Protein AF-A0A742YCJ8-F1 (afdb_monomer_lite)

Foldseek 3Di:
DDCVLVLVLCCVQPCQQVSQEEEPVVVVCCVPPPDDPPFHKYKYWDDKDWADQPDPPDGDTDIRTDIDIDTDHDPVPPPPCDPPVVVVVVVVVVSSCVSPPVDDRDPPPD

Secondary structure (DSSP, 8-state):
--SHHHHHHHHHH-GGGTT-EEEHHHHHTHHHH-PPSSSEEEEEE-PPEEEEE--SSS--EEEE--EEEEEE---TT-TT-SSHHHHHHHHHHHHHHHHHTT----TT--

Structure (mmCIF, N/CA/C/O backbone):
data_AF-A0A742YCJ8-F1
#
_entry.id   AF-A0A742YCJ8-F1
#
loop_
_atom_site.group_PDB
_atom_site.id
_atom_site.type_symbol
_atom_site.label_atom_id
_atom_site.label_alt_id
_atom_site.label_comp_id
_atom_site.label_asym_id
_atom_site.label_entity_id
_atom_site.label_seq_id
_atom_site.pdbx_PDB_ins_code
_atom_site.Cartn_x
_atom_site.Cartn_y
_atom_site.Cartn_z
_atom_site.occupancy
_atom_site.B_iso_or_equiv
_atom_site.auth_seq_id
_atom_site.auth_comp_id
_atom_site.auth_asym_id
_atom_site.auth_atom_id
_atom_site.pdbx_PDB_model_num
ATOM 1 N N . MET A 1 1 ? -2.298 -1.381 13.267 1.00 72.94 1 MET A N 1
ATOM 2 C CA . MET A 1 1 ? -2.696 -1.841 11.925 1.00 72.94 1 MET A CA 1
ATOM 3 C C . MET A 1 1 ? -1.602 -2.706 11.312 1.00 72.94 1 MET A C 1
ATOM 5 O O . MET A 1 1 ? -0.427 -2.352 11.360 1.00 72.94 1 MET A O 1
ATOM 9 N N . LYS A 1 2 ? -1.965 -3.848 10.712 1.00 78.31 2 LYS A N 1
ATOM 10 C CA . LYS A 1 2 ? -1.020 -4.690 9.956 1.00 78.31 2 LYS A CA 1
ATOM 11 C C . LYS A 1 2 ? -0.854 -4.147 8.532 1.00 78.31 2 LYS A C 1
ATOM 13 O O . LYS A 1 2 ? -1.835 -3.993 7.815 1.00 78.31 2 LYS A O 1
ATOM 18 N N . LEU A 1 3 ? 0.385 -3.921 8.091 1.00 81.31 3 LEU A N 1
ATOM 19 C CA . LEU A 1 3 ? 0.676 -3.414 6.736 1.00 81.31 3 LEU A CA 1
ATOM 20 C C . LEU A 1 3 ? 0.684 -4.518 5.666 1.00 81.31 3 LEU A C 1
ATOM 22 O O . LEU A 1 3 ? 0.524 -4.238 4.481 1.00 81.31 3 LEU A O 1
ATOM 26 N N . THR A 1 4 ? 0.852 -5.778 6.072 1.00 83.94 4 THR A N 1
ATOM 27 C CA . THR A 1 4 ? 0.869 -6.954 5.188 1.00 83.94 4 THR A CA 1
ATOM 28 C C . THR A 1 4 ? -0.352 -7.052 4.260 1.00 83.94 4 THR A C 1
ATOM 30 O O . THR A 1 4 ? -0.135 -7.181 3.053 1.00 83.94 4 THR A O 1
ATOM 33 N N . PRO A 1 5 ? -1.612 -6.952 4.742 1.00 85.44 5 PRO A N 1
ATOM 34 C CA . PRO A 1 5 ? -2.781 -7.013 3.863 1.00 85.44 5 PRO A CA 1
ATOM 35 C C . PRO A 1 5 ? -2.834 -5.842 2.874 1.00 85.44 5 PRO A C 1
ATOM 37 O O . PRO A 1 5 ? -3.213 -6.043 1.725 1.00 85.44 5 PRO A O 1
ATOM 40 N N . ILE A 1 6 ? -2.386 -4.646 3.274 1.00 85.25 6 ILE A N 1
ATOM 41 C CA . ILE A 1 6 ? -2.341 -3.462 2.399 1.00 85.25 6 ILE A CA 1
ATOM 42 C C . ILE A 1 6 ? -1.340 -3.685 1.261 1.00 85.25 6 ILE A C 1
ATOM 44 O O . ILE A 1 6 ? -1.645 -3.448 0.093 1.00 85.25 6 ILE A O 1
ATOM 48 N N . ILE A 1 7 ? -0.150 -4.197 1.588 1.00 86.44 7 ILE A N 1
ATOM 49 C CA . ILE A 1 7 ? 0.874 -4.538 0.595 1.00 86.44 7 ILE A CA 1
ATOM 50 C C . ILE A 1 7 ? 0.349 -5.619 -0.356 1.00 86.44 7 ILE A C 1
ATOM 52 O O . ILE A 1 7 ? 0.516 -5.498 -1.569 1.00 86.44 7 ILE A O 1
ATOM 56 N N . ALA A 1 8 ? -0.308 -6.657 0.167 1.00 85.19 8 ALA A N 1
ATOM 57 C CA . ALA A 1 8 ? -0.886 -7.724 -0.646 1.00 85.19 8 ALA A CA 1
ATOM 58 C C . ALA A 1 8 ? -1.989 -7.206 -1.585 1.00 85.19 8 ALA A C 1
ATOM 60 O O . ALA A 1 8 ? -1.993 -7.551 -2.767 1.00 85.19 8 ALA A O 1
ATOM 61 N N . ALA A 1 9 ? -2.872 -6.330 -1.099 1.00 85.12 9 ALA A N 1
ATOM 62 C CA . ALA A 1 9 ? -3.923 -5.715 -1.903 1.00 85.12 9 ALA A CA 1
ATOM 63 C C . ALA A 1 9 ? -3.347 -4.865 -3.039 1.00 85.12 9 ALA A C 1
ATOM 65 O O . ALA A 1 9 ? -3.758 -5.025 -4.187 1.00 85.12 9 ALA A O 1
ATOM 66 N N . LEU A 1 10 ? -2.345 -4.029 -2.752 1.00 85.62 10 LEU A N 1
ATOM 67 C CA . LEU A 1 10 ? -1.665 -3.235 -3.777 1.00 85.62 10 LEU A CA 1
ATOM 68 C C . LEU A 1 10 ? -0.956 -4.118 -4.811 1.00 85.62 10 LEU A C 1
ATOM 70 O O . LEU A 1 10 ? -1.007 -3.820 -5.998 1.00 85.62 10 LEU A O 1
ATOM 74 N N . ARG A 1 11 ? -0.341 -5.233 -4.401 1.00 86.00 11 ARG A N 1
ATOM 75 C CA . ARG A 1 11 ? 0.272 -6.188 -5.342 1.00 86.00 11 ARG A CA 1
ATOM 76 C C . ARG A 1 11 ? -0.752 -6.859 -6.255 1.00 86.00 11 ARG A C 1
ATOM 78 O O . ARG A 1 11 ? -0.494 -7.001 -7.444 1.00 86.00 11 ARG A O 1
ATOM 85 N N . ALA A 1 12 ? -1.902 -7.253 -5.711 1.00 85.50 12 ALA A N 1
ATOM 86 C CA . ALA A 1 12 ? -2.947 -7.944 -6.463 1.00 85.50 12 ALA A CA 1
ATOM 87 C C . ALA A 1 12 ? -3.741 -7.011 -7.390 1.00 85.50 12 ALA A C 1
ATOM 89 O O . ALA A 1 12 ? -4.226 -7.448 -8.431 1.00 85.50 12 ALA A O 1
ATOM 90 N N . ARG A 1 13 ? -3.902 -5.741 -7.002 1.00 84.06 13 ARG A N 1
ATOM 91 C CA . ARG A 1 13 ? -4.814 -4.796 -7.663 1.00 84.06 13 ARG A CA 1
ATOM 92 C C . ARG A 1 13 ? -4.113 -3.719 -8.491 1.00 84.06 13 ARG A C 1
ATOM 94 O O . ARG A 1 13 ? -4.768 -3.126 -9.338 1.00 84.06 13 ARG A O 1
ATOM 101 N N . CYS A 1 14 ? -2.809 -3.492 -8.303 1.00 85.12 14 CYS A N 1
ATOM 102 C CA . CYS A 1 14 ? -2.033 -2.524 -9.087 1.00 85.12 14 CYS A CA 1
ATOM 103 C C . CYS A 1 14 ? -1.005 -3.235 -9.989 1.00 85.12 14 CYS A C 1
ATOM 105 O O . CYS A 1 14 ? 0.147 -3.424 -9.576 1.00 85.12 14 CYS A O 1
ATOM 107 N N . PRO A 1 15 ? -1.360 -3.585 -11.242 1.00 81.56 15 PRO A N 1
ATOM 108 C CA . PRO A 1 15 ? -0.439 -4.260 -12.160 1.00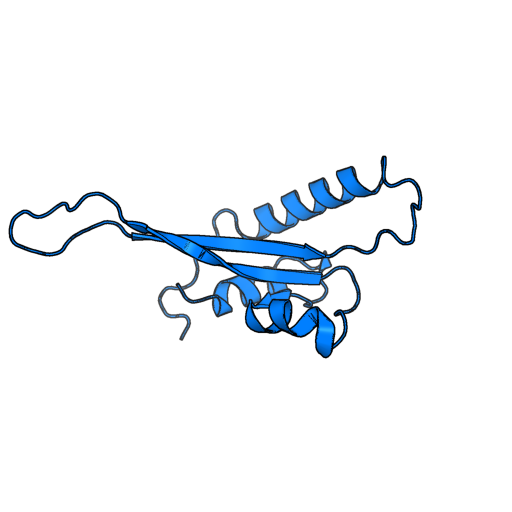 81.56 15 PRO A CA 1
ATOM 109 C C . PRO A 1 15 ? 0.777 -3.397 -12.523 1.00 81.56 15 PRO A C 1
ATOM 111 O O . PRO A 1 15 ? 1.842 -3.936 -12.807 1.00 81.56 15 PRO A 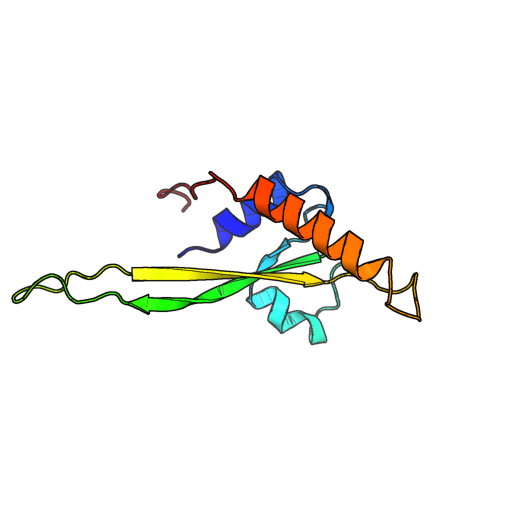O 1
ATOM 114 N N . LEU A 1 16 ? 0.651 -2.068 -12.439 1.00 80.56 16 LEU A N 1
ATOM 115 C CA . LEU A 1 16 ? 1.713 -1.107 -12.744 1.00 80.56 16 LEU A CA 1
ATOM 116 C C . LEU A 1 16 ? 3.013 -1.366 -11.966 1.00 80.56 16 LEU A C 1
ATOM 118 O O . LEU A 1 16 ? 4.110 -1.197 -12.494 1.00 80.56 16 LEU A O 1
ATOM 122 N N . PHE A 1 17 ? 2.901 -1.788 -10.706 1.00 78.00 17 PHE A N 1
ATOM 123 C CA . PHE A 1 17 ? 4.070 -2.047 -9.874 1.00 78.00 17 PHE A CA 1
ATOM 124 C C . PHE A 1 17 ? 4.665 -3.435 -10.107 1.00 78.00 17 PHE A C 1
ATOM 126 O O . PHE A 1 17 ? 5.730 -3.704 -9.571 1.00 78.00 17 PHE A O 1
ATOM 133 N N . GLU A 1 18 ? 4.050 -4.324 -10.895 1.00 79.69 18 GLU A N 1
ATOM 134 C CA . GLU A 1 18 ? 4.553 -5.686 -11.159 1.00 79.69 18 GLU A CA 1
ATOM 135 C C . GLU A 1 18 ? 4.983 -6.428 -9.870 1.00 79.69 18 GLU A C 1
ATOM 137 O O . GLU A 1 18 ? 6.070 -6.992 -9.785 1.00 79.69 18 GLU A O 1
ATOM 142 N N . ASN A 1 19 ? 4.159 -6.378 -8.816 1.00 78.94 19 ASN A N 1
ATOM 143 C CA . ASN A 1 19 ? 4.460 -6.909 -7.473 1.00 78.94 19 ASN A CA 1
ATOM 144 C C . ASN A 1 19 ? 5.606 -6.222 -6.695 1.00 78.94 19 ASN A C 1
ATOM 146 O O . ASN A 1 19 ? 5.929 -6.634 -5.578 1.00 78.94 19 ASN A O 1
ATOM 150 N N . ARG A 1 20 ? 6.176 -5.127 -7.207 1.00 81.75 20 ARG A N 1
ATOM 151 C CA . ARG A 1 20 ? 7.232 -4.322 -6.564 1.00 81.75 20 ARG A CA 1
ATOM 152 C C . ARG A 1 20 ? 6.657 -3.344 -5.539 1.00 81.75 20 ARG A C 1
ATOM 154 O O . ARG A 1 20 ? 6.901 -2.140 -5.585 1.00 81.75 20 ARG A O 1
ATOM 161 N N . VAL A 1 21 ? 5.870 -3.884 -4.614 1.00 84.12 21 VAL A N 1
ATOM 162 C CA . VAL A 1 21 ? 5.344 -3.155 -3.456 1.00 84.12 21 VAL A CA 1
ATOM 163 C C . VAL A 1 21 ? 6.054 -3.659 -2.212 1.00 84.12 21 VAL A C 1
ATOM 165 O O . VAL A 1 21 ? 6.022 -4.862 -1.938 1.00 84.12 21 VAL A O 1
ATOM 168 N N . GLY A 1 22 ? 6.706 -2.762 -1.483 1.00 84.31 22 GLY A N 1
ATOM 169 C CA . GLY A 1 22 ? 7.431 -3.066 -0.260 1.00 84.31 22 GLY A CA 1
ATOM 170 C C . GLY A 1 22 ? 6.833 -2.435 0.993 1.00 84.31 22 GLY A C 1
ATOM 171 O O . GLY A 1 22 ? 5.918 -1.622 0.924 1.00 84.31 22 GLY A O 1
ATOM 172 N N . GLY A 1 23 ? 7.352 -2.818 2.156 1.00 84.38 23 GLY A N 1
ATOM 173 C CA . GLY A 1 23 ? 7.018 -2.209 3.446 1.00 84.38 23 GLY A CA 1
ATOM 174 C C . GLY A 1 23 ? 8.052 -1.181 3.915 1.00 84.38 23 GLY A C 1
ATOM 175 O O . GLY A 1 23 ? 9.098 -0.991 3.292 1.00 84.38 23 GLY A O 1
ATOM 176 N N . ALA A 1 24 ? 7.802 -0.575 5.076 1.00 77.19 24 ALA A N 1
ATOM 177 C CA . ALA A 1 24 ? 8.676 0.434 5.685 1.00 77.19 24 ALA A CA 1
ATOM 178 C C . ALA A 1 24 ? 10.133 -0.022 5.876 1.00 77.19 24 ALA A C 1
ATOM 180 O O . ALA A 1 24 ? 11.061 0.763 5.682 1.00 77.19 24 ALA A O 1
ATOM 181 N N . ALA A 1 25 ? 10.350 -1.295 6.221 1.00 74.00 25 ALA A N 1
ATOM 182 C CA . ALA A 1 25 ? 11.693 -1.859 6.360 1.00 74.00 25 ALA A CA 1
ATOM 183 C C . ALA A 1 25 ? 12.459 -1.851 5.025 1.00 74.00 25 ALA A C 1
ATOM 185 O O . ALA A 1 25 ? 13.631 -1.492 4.979 1.00 74.00 25 ALA A O 1
ATOM 186 N N . GLN A 1 26 ? 11.772 -2.177 3.928 1.00 70.56 26 GLN A N 1
ATOM 187 C CA . GLN A 1 26 ? 12.356 -2.179 2.586 1.00 70.56 26 GLN A CA 1
ATOM 188 C C . GLN A 1 26 ? 12.589 -0.757 2.075 1.00 70.56 26 GLN A C 1
ATOM 190 O O . GLN A 1 26 ? 13.574 -0.533 1.385 1.00 70.56 26 GLN A O 1
ATOM 195 N N . PHE A 1 27 ? 11.749 0.210 2.468 1.00 73.94 27 PHE A N 1
ATOM 196 C CA . PHE A 1 27 ? 11.979 1.627 2.176 1.00 73.94 27 PHE A CA 1
ATOM 197 C C . PHE A 1 27 ? 13.257 2.159 2.841 1.00 73.94 27 PHE A C 1
ATOM 199 O O . PHE A 1 27 ? 14.081 2.791 2.184 1.00 73.94 27 PHE A O 1
ATOM 206 N N . LYS A 1 28 ? 13.470 1.853 4.129 1.00 71.00 28 LYS A N 1
ATOM 207 C CA . LYS A 1 28 ? 14.697 2.245 4.848 1.00 71.00 28 LYS A CA 1
ATOM 208 C C . LYS A 1 28 ? 15.956 1.602 4.264 1.00 71.00 28 LYS A C 1
ATOM 210 O O . LYS A 1 28 ? 17.012 2.219 4.304 1.00 71.00 28 LYS A O 1
ATOM 215 N N . ALA A 1 29 ? 15.833 0.398 3.709 1.00 65.00 29 ALA A N 1
ATOM 216 C CA . ALA A 1 29 ? 16.938 -0.337 3.104 1.00 65.00 29 ALA A CA 1
ATOM 217 C C . ALA A 1 29 ? 17.261 0.083 1.656 1.00 65.00 29 ALA A C 1
ATOM 219 O O . ALA A 1 29 ? 18.245 -0.402 1.112 1.00 65.00 29 ALA A O 1
ATOM 220 N N . ILE A 1 30 ? 16.495 0.986 1.023 1.00 67.44 30 ILE A N 1
ATOM 221 C CA . ILE A 1 30 ? 16.755 1.451 -0.358 1.00 67.44 30 ILE A CA 1
ATOM 222 C C . ILE A 1 30 ? 18.203 1.936 -0.586 1.00 67.44 30 ILE A C 1
ATOM 224 O O . ILE A 1 30 ? 18.752 1.615 -1.644 1.00 67.44 30 ILE A O 1
ATOM 228 N N . PRO A 1 31 ? 18.843 2.688 0.338 1.00 61.22 31 PRO A N 1
ATOM 229 C CA . PRO A 1 31 ? 20.219 3.146 0.152 1.00 61.22 31 PRO A CA 1
ATOM 230 C C . PRO A 1 31 ? 21.250 2.008 0.127 1.00 61.22 31 PRO A C 1
ATOM 232 O O . PRO A 1 31 ? 22.265 2.143 -0.547 1.00 61.22 31 PRO A O 1
ATOM 235 N N . GLU A 1 32 ? 20.990 0.899 0.831 1.00 56.12 32 GLU A N 1
ATOM 236 C CA . GLU A 1 32 ? 21.952 -0.202 1.015 1.00 56.12 32 GLU A CA 1
ATOM 237 C C . GLU A 1 32 ? 21.654 -1.439 0.150 1.00 56.12 32 GLU A C 1
ATOM 239 O O . GLU A 1 32 ? 22.575 -2.095 -0.327 1.00 56.12 32 GLU A O 1
ATOM 244 N N . ALA A 1 33 ? 20.379 -1.759 -0.087 1.00 55.81 33 ALA A N 1
ATOM 245 C CA . ALA A 1 33 ? 19.934 -2.974 -0.780 1.00 55.81 33 ALA A CA 1
ATOM 246 C C . ALA A 1 33 ? 19.717 -2.786 -2.295 1.00 55.81 33 ALA A C 1
ATOM 248 O O . ALA A 1 33 ? 19.398 -3.744 -3.002 1.00 55.81 33 ALA A O 1
ATOM 249 N N . GLY A 1 34 ? 19.892 -1.562 -2.801 1.00 55.72 34 GLY A N 1
ATOM 250 C CA . GLY A 1 34 ? 19.588 -1.206 -4.184 1.00 55.72 34 GLY A CA 1
ATOM 251 C C . GLY A 1 34 ? 18.087 -0.999 -4.424 1.00 55.72 34 GLY A C 1
ATOM 252 O O . GLY A 1 34 ? 17.224 -1.597 -3.781 1.00 55.72 34 GLY A O 1
ATOM 253 N N . LYS A 1 35 ? 17.753 -0.104 -5.361 1.00 57.97 35 LYS A N 1
ATOM 254 C CA . LYS A 1 35 ? 16.359 0.178 -5.731 1.00 57.97 35 LYS A CA 1
ATOM 255 C C . LYS A 1 35 ? 15.752 -1.057 -6.409 1.00 57.97 35 LYS A C 1
ATOM 257 O O . LYS A 1 35 ? 16.350 -1.609 -7.332 1.00 57.97 35 LYS A O 1
ATOM 262 N N . LEU A 1 36 ? 14.534 -1.443 -6.016 1.00 61.28 36 LEU A N 1
ATOM 263 C CA . LEU A 1 36 ? 13.670 -2.267 -6.871 1.00 61.28 36 LEU A CA 1
ATOM 264 C C . LEU A 1 36 ? 13.620 -1.639 -8.273 1.00 61.28 36 LEU A C 1
ATOM 266 O O . LEU A 1 36 ? 13.669 -0.410 -8.396 1.00 61.28 36 LEU A O 1
ATOM 270 N N . ARG A 1 37 ? 13.502 -2.463 -9.327 1.00 65.25 37 ARG A N 1
ATOM 271 C CA . ARG A 1 37 ? 13.272 -1.941 -10.685 1.00 65.25 37 ARG A CA 1
ATOM 272 C C . ARG A 1 37 ? 12.120 -0.939 -10.628 1.00 65.25 37 ARG A C 1
ATOM 274 O O . ARG A 1 37 ? 11.102 -1.227 -10.014 1.00 65.25 37 ARG A O 1
ATOM 281 N N . LEU A 1 38 ? 12.257 0.221 -11.248 1.00 70.44 38 LEU A N 1
ATOM 282 C CA . LEU A 1 38 ? 11.221 1.254 -11.211 1.00 70.44 38 LEU A CA 1
ATOM 283 C C . LEU A 1 38 ? 10.132 0.941 -12.256 1.00 70.44 38 LEU A C 1
ATOM 285 O O . LEU A 1 38 ? 10.467 0.360 -13.293 1.00 70.44 38 LEU A O 1
ATOM 289 N N . PRO A 1 39 ? 8.848 1.261 -12.013 1.00 76.00 39 PRO A N 1
ATOM 290 C CA . PRO A 1 39 ? 8.265 1.889 -10.818 1.00 76.00 39 PRO A CA 1
ATOM 291 C C . PRO A 1 39 ? 8.113 0.937 -9.612 1.00 76.00 39 PRO A C 1
ATOM 293 O O . PRO A 1 39 ? 7.842 -0.250 -9.780 1.00 76.00 39 PRO A O 1
ATOM 296 N N . ALA A 1 40 ? 8.244 1.466 -8.390 1.00 82.75 40 ALA A N 1
ATOM 297 C CA . ALA A 1 40 ? 8.065 0.716 -7.139 1.00 82.75 40 ALA A CA 1
ATOM 298 C C . ALA A 1 40 ? 7.240 1.512 -6.115 1.00 82.75 40 ALA A C 1
ATOM 300 O O . ALA A 1 40 ? 7.292 2.741 -6.102 1.00 82.75 40 ALA A O 1
ATOM 301 N N . ALA A 1 41 ? 6.514 0.822 -5.235 1.00 85.94 41 ALA A N 1
ATOM 302 C CA . ALA A 1 41 ? 5.730 1.438 -4.160 1.00 85.94 41 ALA A CA 1
ATOM 303 C C . ALA A 1 41 ? 6.157 0.909 -2.785 1.00 85.94 41 ALA A C 1
ATOM 305 O O . ALA A 1 41 ? 6.551 -0.246 -2.658 1.00 85.94 41 ALA A O 1
ATOM 306 N N . TYR A 1 42 ? 6.054 1.729 -1.744 1.00 86.69 42 TYR A N 1
ATOM 307 C CA . TYR A 1 42 ? 6.415 1.378 -0.374 1.00 86.69 42 TYR A CA 1
ATOM 308 C C . TYR A 1 42 ? 5.331 1.837 0.593 1.00 86.69 42 TYR A C 1
ATOM 310 O O . TYR A 1 42 ? 4.957 3.005 0.599 1.00 86.69 42 TYR A O 1
ATOM 318 N N . VAL A 1 43 ? 4.841 0.927 1.427 1.00 87.44 43 VAL A N 1
ATOM 319 C CA . VAL A 1 43 ? 3.817 1.208 2.435 1.00 87.44 43 VAL A CA 1
ATOM 320 C C . VAL A 1 43 ? 4.491 1.423 3.786 1.00 87.44 43 VAL A C 1
ATOM 322 O O . VAL A 1 43 ? 5.215 0.551 4.278 1.00 87.44 43 VAL A O 1
ATOM 325 N N . VAL A 1 44 ? 4.256 2.587 4.386 1.00 87.38 44 VAL A N 1
ATOM 326 C CA . VAL A 1 44 ? 4.854 3.020 5.654 1.00 87.38 44 VAL A CA 1
ATOM 327 C C . VAL A 1 44 ? 3.732 3.356 6.640 1.00 87.38 44 VAL A C 1
ATOM 329 O O . VAL A 1 44 ? 2.761 3.988 6.225 1.00 87.38 44 VAL A O 1
ATOM 332 N N . PRO A 1 45 ? 3.817 2.932 7.915 1.00 85.12 45 PRO A N 1
ATOM 333 C CA . PRO A 1 45 ? 2.838 3.349 8.912 1.00 85.12 45 PRO A CA 1
ATOM 334 C C . PRO A 1 45 ? 2.970 4.859 9.145 1.00 85.12 45 PRO A C 1
ATOM 336 O O . PRO A 1 45 ? 4.086 5.384 9.178 1.00 85.12 45 PRO A O 1
ATOM 339 N N . SER A 1 46 ? 1.838 5.545 9.261 1.00 83.75 46 SER A N 1
ATOM 340 C CA . SER A 1 46 ? 1.783 6.947 9.675 1.00 83.75 46 SER A CA 1
ATOM 341 C C . SER A 1 46 ? 1.517 7.028 11.178 1.00 83.75 46 SER A C 1
ATOM 343 O O . SER A 1 46 ? 1.405 6.008 11.851 1.00 83.75 46 SER A O 1
ATOM 345 N N . GLU A 1 47 ? 1.465 8.247 11.704 1.00 78.44 47 GLU A N 1
ATOM 346 C CA . GLU A 1 47 ? 1.078 8.494 13.089 1.00 78.44 47 GLU A CA 1
ATOM 347 C C . GLU A 1 47 ? -0.358 8.025 13.359 1.00 78.44 47 GLU A C 1
ATOM 349 O O . GLU A 1 47 ? -1.243 8.183 12.510 1.00 78.44 47 GLU A O 1
ATOM 354 N N . ASP A 1 48 ? -0.562 7.460 14.546 1.00 83.00 48 ASP A N 1
ATOM 355 C CA . ASP A 1 48 ? -1.878 7.072 15.030 1.00 83.00 48 ASP A CA 1
ATOM 356 C C . ASP A 1 48 ? -2.509 8.259 15.753 1.00 83.00 48 ASP A C 1
ATOM 358 O O . ASP A 1 48 ? -1.930 8.828 16.680 1.00 83.00 48 ASP A O 1
ATOM 362 N N . VAL A 1 49 ? -3.711 8.636 15.329 1.00 82.31 49 VAL A N 1
ATOM 363 C CA . VAL A 1 49 ? -4.445 9.752 15.920 1.00 82.31 49 VAL A CA 1
ATOM 364 C C . VAL A 1 49 ? -5.482 9.205 16.886 1.00 82.31 49 VAL A C 1
ATOM 366 O O . VAL A 1 49 ? -6.411 8.492 16.502 1.00 82.31 49 VAL A O 1
ATOM 369 N N . THR A 1 50 ? -5.324 9.560 18.155 1.00 82.31 50 THR A N 1
ATOM 370 C CA . THR A 1 50 ? -6.283 9.258 19.216 1.00 82.31 50 THR A CA 1
ATOM 371 C C . THR A 1 50 ? -7.422 10.270 19.220 1.00 82.31 50 THR A C 1
ATOM 373 O O . THR A 1 50 ? -7.181 11.478 19.265 1.00 82.31 50 THR A O 1
ATOM 376 N N . GLY A 1 51 ? -8.659 9.783 19.201 1.00 82.19 51 GLY A N 1
ATOM 377 C CA . GLY A 1 51 ? -9.855 10.591 19.416 1.00 82.19 51 GLY A CA 1
ATOM 378 C C . GLY A 1 51 ? -10.079 10.931 20.892 1.00 82.19 51 GLY A C 1
ATOM 379 O O . GLY A 1 51 ? -9.319 10.536 21.777 1.00 82.19 51 GLY A O 1
ATOM 380 N N . GLU A 1 52 ? -11.156 11.664 21.169 1.00 82.56 52 GLU A N 1
ATOM 381 C CA . GLU A 1 52 ? -11.535 11.997 22.542 1.00 82.56 52 GLU A CA 1
ATOM 382 C C . GLU A 1 52 ? -11.914 10.742 23.344 1.00 82.56 52 GLU A C 1
ATOM 384 O O . GLU A 1 52 ? -12.513 9.794 22.828 1.00 82.56 52 GLU A O 1
ATOM 389 N N . GLN A 1 53 ? -11.578 10.753 24.635 1.00 81.06 53 GLN A N 1
ATOM 390 C CA . GLN A 1 53 ? -11.992 9.717 25.573 1.00 81.06 53 GLN A CA 1
ATOM 391 C C . GLN A 1 53 ? -13.513 9.780 25.763 1.00 81.06 53 GLN A C 1
ATOM 393 O O . GLN A 1 53 ? -14.047 10.768 26.266 1.00 81.06 53 GLN A O 1
ATOM 398 N N . LYS A 1 54 ? -14.208 8.710 25.374 1.00 81.19 54 LYS A N 1
ATOM 399 C CA . LYS A 1 54 ? -15.673 8.617 25.401 1.00 81.19 54 LYS A CA 1
ATOM 400 C C . LYS A 1 54 ? -16.227 8.147 26.742 1.00 81.19 54 LYS A C 1
ATOM 402 O O . LYS A 1 54 ? -17.426 8.281 26.977 1.00 81.19 54 LYS A O 1
ATOM 407 N N . SER A 1 55 ? -15.392 7.594 27.618 1.00 79.56 55 SER A N 1
ATOM 408 C CA . SER A 1 55 ? -15.805 7.084 28.925 1.00 79.56 55 SER A CA 1
ATOM 409 C C . SER A 1 55 ? -15.145 7.852 30.072 1.00 79.56 55 SER A C 1
ATOM 411 O O . SER A 1 55 ? -13.958 8.158 30.042 1.00 79.56 55 SER A O 1
ATOM 413 N N . GLN A 1 56 ? -15.919 8.164 31.116 1.00 70.31 56 GLN A N 1
ATOM 414 C CA . GLN A 1 56 ? -15.400 8.815 32.330 1.00 70.31 56 GLN A CA 1
ATOM 415 C C . GLN A 1 56 ? -14.825 7.820 33.348 1.00 70.31 56 GLN A C 1
ATOM 417 O O . GLN A 1 56 ? -14.132 8.226 34.277 1.00 70.31 56 GLN A O 1
ATOM 422 N N . THR A 1 57 ? -15.117 6.528 33.196 1.00 79.31 57 THR A N 1
ATOM 423 C CA . THR A 1 57 ? -14.755 5.481 34.168 1.00 79.31 57 THR A CA 1
ATOM 424 C C . THR A 1 57 ? -13.960 4.331 33.561 1.00 79.31 57 THR A C 1
ATOM 426 O O . THR A 1 57 ? -13.479 3.481 34.301 1.00 79.31 57 THR A O 1
ATOM 429 N N . ASP A 1 58 ? -13.832 4.291 32.235 1.00 70.25 58 ASP A N 1
ATOM 430 C CA . ASP A 1 58 ? -13.139 3.237 31.492 1.00 70.25 58 ASP A CA 1
ATOM 431 C C . ASP A 1 58 ? -12.306 3.849 30.353 1.00 70.25 58 ASP A C 1
ATOM 433 O O . ASP A 1 58 ? -12.460 5.029 30.040 1.00 70.25 58 ASP A O 1
ATOM 437 N N . TYR A 1 59 ? -11.421 3.074 29.726 1.00 74.75 59 TYR A N 1
ATOM 438 C CA . TYR A 1 59 ? -10.617 3.541 28.600 1.00 74.75 59 TYR A CA 1
ATOM 439 C C . TYR A 1 59 ? -11.276 3.173 27.268 1.00 74.75 59 TYR A C 1
ATOM 441 O O . TYR A 1 59 ? -11.077 2.081 26.740 1.00 74.75 59 TYR A O 1
ATOM 449 N N . TRP A 1 60 ? -12.038 4.107 26.697 1.00 81.44 60 TRP A N 1
ATOM 450 C CA . TRP A 1 60 ? -12.665 3.935 25.390 1.00 81.44 60 TRP A CA 1
ATOM 451 C C . TRP A 1 60 ? -12.483 5.168 24.505 1.00 81.44 60 TRP A C 1
ATOM 453 O O . TRP A 1 60 ? -13.108 6.206 24.699 1.00 81.44 60 TRP A O 1
ATOM 463 N N . GLN A 1 61 ? -11.642 5.041 23.486 1.00 83.69 61 GLN A N 1
ATOM 464 C CA . GLN A 1 61 ? -11.428 6.084 22.490 1.00 83.69 61 GLN A CA 1
ATOM 465 C C . GLN A 1 61 ? -11.361 5.482 21.095 1.00 83.69 61 GLN A C 1
ATOM 467 O O . GLN A 1 61 ? -10.991 4.318 20.932 1.00 83.69 61 GLN A O 1
ATOM 472 N N . ASP A 1 62 ? -11.711 6.288 20.099 1.00 81.94 62 ASP A N 1
ATOM 473 C CA . ASP A 1 62 ? -11.482 5.911 18.711 1.00 81.94 62 ASP A CA 1
ATOM 474 C C . ASP A 1 62 ? -9.994 6.092 18.398 1.00 81.94 62 ASP A C 1
ATOM 476 O O . ASP A 1 62 ? -9.418 7.139 18.694 1.00 81.94 62 ASP A O 1
ATOM 480 N N . LEU A 1 63 ? -9.373 5.083 17.791 1.00 83.69 63 LEU A N 1
ATOM 481 C CA . LEU A 1 63 ? -8.006 5.161 17.287 1.00 83.69 63 LEU A CA 1
ATOM 482 C C . LEU A 1 63 ? -8.055 5.181 15.763 1.00 83.69 63 LEU A C 1
ATOM 484 O O . LEU A 1 63 ? -8.549 4.241 15.141 1.00 83.69 63 LEU A O 1
ATOM 488 N N . THR A 1 64 ? -7.545 6.251 15.164 1.00 84.12 64 THR A N 1
ATOM 489 C CA . THR A 1 64 ? -7.386 6.349 13.714 1.00 84.12 64 THR A CA 1
ATOM 490 C C . THR A 1 64 ? -5.948 6.011 13.361 1.00 84.12 64 THR A C 1
ATOM 492 O O . THR A 1 64 ? -5.050 6.823 13.563 1.00 84.12 64 THR A O 1
ATOM 495 N N . GLU A 1 65 ? -5.732 4.812 12.829 1.00 84.06 65 GLU A N 1
ATOM 496 C CA . GLU A 1 65 ? -4.413 4.369 12.379 1.00 84.06 65 GLU A CA 1
ATOM 497 C C . GLU A 1 65 ? -4.186 4.771 10.917 1.00 84.06 65 GLU A C 1
ATOM 499 O O . GLU A 1 65 ? -5.000 4.475 10.037 1.00 84.06 65 GLU A O 1
ATOM 504 N N . GLY A 1 66 ? -3.078 5.459 10.645 1.00 84.69 66 GLY A N 1
ATOM 505 C CA . GLY A 1 66 ? -2.745 5.945 9.309 1.00 84.69 66 GLY A CA 1
ATOM 506 C C . GLY A 1 66 ? -1.691 5.093 8.600 1.00 84.69 66 GLY A C 1
ATOM 507 O O . GLY A 1 66 ? -0.826 4.472 9.216 1.00 84.69 66 GLY A O 1
ATOM 508 N N . PHE A 1 67 ? -1.686 5.124 7.268 1.00 87.88 67 PHE A N 1
ATOM 509 C CA . PHE A 1 67 ? -0.538 4.685 6.473 1.00 87.88 67 PHE A CA 1
ATOM 510 C C . PHE A 1 67 ? -0.302 5.602 5.283 1.00 87.88 67 PHE A C 1
ATOM 512 O O . PHE A 1 67 ? -1.208 6.267 4.786 1.00 87.88 67 PHE A O 1
ATOM 519 N N . SER A 1 68 ? 0.933 5.587 4.800 1.00 87.56 68 SER A N 1
ATOM 520 C CA . SER A 1 68 ? 1.369 6.310 3.615 1.00 87.56 68 SER A CA 1
ATOM 521 C C . SER A 1 68 ? 1.894 5.340 2.563 1.00 87.56 68 SER A C 1
ATOM 523 O O . SER A 1 68 ? 2.622 4.397 2.878 1.00 87.56 68 SER A O 1
ATOM 525 N N . VAL A 1 69 ? 1.551 5.590 1.298 1.00 86.56 69 VAL A N 1
ATOM 526 C CA . VAL A 1 69 ? 2.090 4.861 0.142 1.00 86.56 69 VAL A CA 1
ATOM 527 C C . VAL A 1 69 ? 3.056 5.781 -0.596 1.00 86.56 69 VAL A C 1
ATOM 529 O O . VAL A 1 69 ? 2.651 6.755 -1.225 1.00 86.56 69 VAL A O 1
ATOM 532 N N . ILE A 1 70 ? 4.346 5.477 -0.506 1.00 86.31 70 ILE A N 1
ATOM 533 C CA . ILE A 1 70 ? 5.424 6.208 -1.170 1.00 86.31 70 ILE A CA 1
ATOM 534 C C . ILE A 1 70 ? 5.701 5.534 -2.508 1.00 86.31 70 ILE A C 1
ATOM 536 O O . ILE A 1 70 ? 6.035 4.353 -2.545 1.00 86.31 70 ILE A O 1
ATOM 540 N N . VAL A 1 71 ? 5.601 6.275 -3.607 1.00 83.62 71 VAL A N 1
ATOM 541 C CA . VAL A 1 71 ? 5.876 5.752 -4.949 1.00 83.62 71 VAL A CA 1
ATOM 542 C C . VAL A 1 71 ? 7.186 6.320 -5.475 1.00 83.62 71 VAL A C 1
ATOM 544 O O . VAL A 1 71 ? 7.426 7.523 -5.407 1.00 83.62 71 VAL A O 1
ATOM 547 N N . VAL A 1 72 ? 8.030 5.445 -6.015 1.00 80.19 72 VAL A N 1
ATOM 548 C CA . VAL A 1 72 ? 9.300 5.796 -6.646 1.00 80.19 72 VAL A CA 1
ATOM 549 C C . VAL A 1 72 ? 9.197 5.515 -8.138 1.00 80.19 72 VAL A C 1
ATOM 551 O O . VAL A 1 72 ? 8.933 4.386 -8.560 1.00 80.19 72 VAL A O 1
ATOM 554 N N . LEU A 1 73 ? 9.433 6.555 -8.932 1.00 77.25 73 LEU A N 1
ATOM 555 C CA . LEU A 1 73 ? 9.389 6.534 -10.391 1.00 77.25 73 LEU A CA 1
ATOM 556 C C . LEU A 1 73 ? 10.758 6.899 -10.950 1.00 77.25 73 LEU A C 1
ATOM 558 O O . LEU A 1 73 ? 11.499 7.669 -10.337 1.00 77.25 73 LEU A O 1
ATOM 562 N N . SER A 1 74 ? 11.092 6.331 -12.108 1.00 69.19 74 SER A N 1
ATOM 563 C CA . SER A 1 74 ? 12.259 6.781 -12.862 1.00 69.19 74 SER A CA 1
ATOM 564 C C . SER A 1 74 ? 11.863 7.973 -13.720 1.00 69.19 74 SER A C 1
ATOM 566 O O . SER A 1 74 ? 10.862 7.903 -14.430 1.00 69.19 74 SER A O 1
ATOM 568 N N . ASN A 1 75 ? 12.657 9.041 -13.675 1.00 62.97 75 ASN A N 1
ATOM 569 C CA . ASN A 1 75 ? 12.486 10.210 -14.540 1.00 62.97 75 ASN A CA 1
ATOM 570 C C . ASN A 1 75 ? 13.487 10.215 -15.714 1.00 62.97 75 ASN A C 1
ATOM 572 O O . ASN A 1 75 ? 13.709 11.241 -16.346 1.00 62.97 75 ASN A O 1
ATOM 576 N N . GLU A 1 76 ? 14.104 9.068 -16.018 1.00 57.28 76 GLU A N 1
ATOM 577 C CA . GLU A 1 76 ? 15.160 8.929 -17.038 1.00 57.28 76 GLU A CA 1
ATOM 578 C C . GLU A 1 76 ? 14.734 9.344 -18.458 1.00 57.28 76 GLU A C 1
ATOM 580 O O . GLU A 1 76 ? 15.583 9.530 -19.322 1.00 57.28 76 GLU A O 1
ATOM 585 N N . ARG A 1 77 ? 13.431 9.508 -18.720 1.00 49.59 77 ARG A N 1
ATOM 586 C CA . ARG A 1 77 ? 12.903 9.940 -20.022 1.00 49.59 77 ARG A CA 1
ATOM 587 C C . ARG A 1 77 ? 12.727 11.453 -20.175 1.00 49.59 77 ARG A C 1
ATOM 589 O O . ARG A 1 77 ? 12.464 11.888 -21.291 1.00 49.59 77 ARG A O 1
ATOM 596 N N . ASP A 1 78 ? 12.847 12.240 -19.105 1.00 48.25 78 ASP A N 1
ATOM 597 C CA . ASP A 1 78 ? 12.560 13.678 -19.148 1.00 48.25 78 ASP A CA 1
ATOM 598 C C . ASP A 1 78 ? 13.468 14.458 -18.181 1.00 48.25 78 ASP A C 1
ATOM 600 O O . ASP A 1 78 ? 13.085 14.802 -17.061 1.00 48.25 78 ASP A O 1
ATOM 604 N N . GLU A 1 79 ? 14.692 14.768 -18.626 1.00 48.75 79 GLU A N 1
ATOM 605 C CA . GLU A 1 79 ? 15.664 15.615 -17.906 1.00 48.75 79 GLU A CA 1
ATOM 606 C C . GLU A 1 79 ? 15.113 17.010 -17.537 1.00 48.75 79 GLU A C 1
ATOM 608 O O . GLU A 1 79 ? 15.716 17.709 -16.723 1.00 48.75 79 GLU A O 1
ATOM 613 N N . LYS A 1 80 ? 13.958 17.421 -18.087 1.00 50.72 80 LYS A N 1
ATOM 614 C CA . LYS A 1 80 ? 13.299 18.699 -17.779 1.00 50.72 80 LYS A CA 1
ATOM 615 C C . LYS A 1 80 ? 12.078 18.602 -16.861 1.00 50.72 80 LYS A C 1
ATOM 617 O O . LYS A 1 80 ? 11.599 19.650 -16.437 1.00 50.72 80 LYS A O 1
ATOM 622 N N . GLY A 1 81 ? 11.615 17.402 -16.497 1.00 52.62 81 GLY A N 1
ATOM 623 C CA . GLY A 1 81 ? 10.720 17.162 -15.352 1.00 52.62 81 GLY A CA 1
ATOM 624 C C . GLY A 1 81 ? 9.428 17.988 -15.287 1.00 52.62 81 GLY A C 1
ATOM 625 O O . GLY A 1 81 ? 8.943 18.245 -14.186 1.00 52.62 81 GLY A O 1
ATOM 626 N N . GLN A 1 82 ? 8.877 18.440 -16.418 1.00 48.44 82 GLN A N 1
ATOM 627 C CA . GLN A 1 82 ? 7.801 19.442 -16.408 1.00 48.44 82 GLN A CA 1
ATOM 628 C C . GLN A 1 82 ? 6.445 18.949 -16.921 1.00 48.44 82 GLN A C 1
ATOM 630 O O . GLN A 1 82 ? 5.451 19.581 -16.581 1.00 48.44 82 GLN A O 1
ATOM 635 N N . TRP A 1 83 ? 6.360 17.830 -17.654 1.00 44.22 83 TRP A N 1
ATOM 636 C CA . TRP A 1 83 ? 5.073 17.389 -18.226 1.00 44.22 83 TRP A CA 1
ATOM 637 C C . TRP A 1 83 ? 4.763 15.905 -18.003 1.00 44.22 83 TRP A C 1
ATOM 639 O O . TRP A 1 83 ? 3.737 15.588 -17.412 1.00 44.22 83 TRP A O 1
ATOM 649 N N . ALA A 1 84 ? 5.666 14.984 -18.350 1.00 50.03 84 ALA A N 1
ATOM 650 C CA . ALA A 1 84 ? 5.369 13.549 -18.235 1.00 50.03 84 ALA A CA 1
ATOM 651 C C . ALA A 1 84 ? 5.278 13.044 -16.779 1.00 50.03 84 ALA A C 1
ATOM 653 O O . ALA A 1 84 ? 4.606 12.053 -16.500 1.00 50.03 84 ALA A O 1
ATOM 654 N N . SER A 1 85 ? 5.946 13.724 -15.841 1.00 57.62 85 SER A N 1
ATOM 655 C CA . SER A 1 85 ? 6.003 13.306 -14.434 1.00 57.62 85 SER A CA 1
ATOM 656 C C . SER A 1 85 ? 4.694 13.580 -13.680 1.00 57.62 85 SER A C 1
ATOM 658 O O . SER A 1 85 ? 4.256 12.746 -12.890 1.00 57.62 85 SER A O 1
ATOM 660 N N . TYR A 1 86 ? 4.021 14.707 -13.946 1.00 61.97 86 TYR A N 1
ATOM 661 C CA . TYR A 1 86 ? 2.770 15.048 -13.256 1.00 61.97 86 TYR A CA 1
ATOM 662 C C . TYR A 1 86 ? 1.600 14.166 -13.701 1.00 61.97 86 TYR A C 1
ATOM 664 O O . TYR A 1 86 ? 0.867 13.674 -12.840 1.00 61.97 86 TYR A O 1
ATOM 672 N N . ASP A 1 87 ? 1.474 13.908 -15.005 1.00 70.06 87 ASP A N 1
ATOM 673 C CA . ASP A 1 87 ? 0.432 13.026 -15.542 1.00 70.06 87 ASP A CA 1
ATOM 674 C C . ASP A 1 87 ? 0.637 11.584 -15.062 1.00 70.06 87 ASP A C 1
ATOM 676 O O . ASP A 1 87 ? -0.286 10.974 -14.525 1.00 70.06 87 ASP A O 1
ATOM 680 N N . ALA A 1 88 ? 1.877 11.077 -15.098 1.00 72.81 88 ALA A N 1
ATOM 681 C CA . ALA A 1 88 ? 2.188 9.745 -14.581 1.00 72.81 88 ALA A CA 1
ATOM 682 C C . ALA A 1 88 ? 1.859 9.611 -13.083 1.00 72.81 88 ALA A C 1
ATOM 684 O O . ALA A 1 88 ? 1.284 8.609 -12.659 1.00 72.81 88 ALA A O 1
ATOM 685 N N . VAL A 1 89 ? 2.184 10.622 -12.267 1.00 77.50 89 VAL A N 1
ATOM 686 C CA . VAL A 1 89 ? 1.829 10.637 -10.837 1.00 77.50 89 VAL A CA 1
ATOM 687 C C . VAL A 1 89 ? 0.312 10.679 -10.640 1.00 77.50 89 VAL A C 1
ATOM 689 O O . VAL A 1 89 ? -0.195 10.034 -9.716 1.00 77.50 89 VAL A O 1
ATOM 692 N N . HIS A 1 90 ? -0.419 11.419 -11.476 1.00 81.44 90 HIS A N 1
ATOM 693 C CA . HIS A 1 90 ? -1.877 11.465 -11.418 1.00 81.44 90 HIS A CA 1
ATOM 694 C C . HIS A 1 90 ? -2.498 10.101 -11.747 1.00 81.44 90 HIS A C 1
ATOM 696 O O . HIS A 1 90 ? -3.325 9.613 -10.973 1.00 81.44 90 HIS A O 1
ATOM 702 N N . ASP A 1 91 ? -2.040 9.445 -12.812 1.00 82.81 91 ASP A N 1
ATOM 703 C CA . ASP A 1 91 ? -2.508 8.118 -13.223 1.00 82.81 91 ASP A CA 1
ATOM 704 C C . ASP A 1 91 ? -2.227 7.065 -12.145 1.00 82.81 91 ASP A C 1
ATOM 706 O O . ASP A 1 91 ? -3.111 6.310 -11.740 1.00 82.81 91 ASP A O 1
ATOM 710 N N . ILE A 1 92 ? -1.014 7.072 -11.586 1.00 83.19 92 ILE A N 1
ATOM 711 C CA . ILE A 1 92 ? -0.633 6.190 -10.476 1.00 83.19 92 ILE A CA 1
ATOM 712 C C . ILE A 1 92 ? -1.533 6.396 -9.265 1.00 83.19 92 ILE A C 1
ATOM 714 O O . ILE A 1 92 ? -1.963 5.428 -8.633 1.00 83.19 92 ILE A O 1
ATOM 718 N N . ARG A 1 93 ? -1.803 7.656 -8.913 1.00 84.56 93 ARG A N 1
ATOM 719 C CA . ARG A 1 93 ? -2.686 7.982 -7.795 1.00 84.56 93 ARG A CA 1
ATOM 720 C C . ARG A 1 93 ? -4.073 7.400 -8.032 1.00 84.56 93 ARG A C 1
ATOM 722 O O . ARG A 1 93 ? -4.623 6.813 -7.104 1.00 84.56 93 ARG A O 1
ATOM 729 N N . GLN A 1 94 ? -4.621 7.536 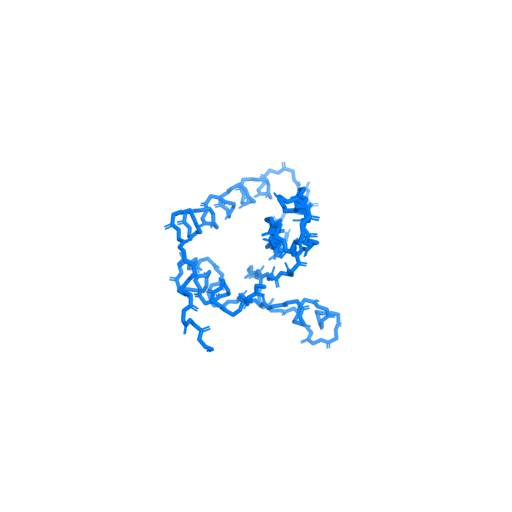-9.241 1.00 86.12 94 GLN A N 1
ATOM 730 C CA . GLN A 1 94 ? -5.922 6.961 -9.578 1.00 86.12 94 GLN A CA 1
ATOM 731 C C . GLN A 1 94 ? -5.926 5.437 -9.447 1.00 86.12 94 GLN A C 1
ATOM 733 O O . GLN A 1 94 ? -6.869 4.890 -8.884 1.00 86.12 94 GLN A O 1
ATOM 738 N N . GLU A 1 95 ? -4.880 4.750 -9.902 1.00 85.06 95 GLU A N 1
ATOM 739 C CA . GLU A 1 95 ? -4.783 3.289 -9.797 1.00 85.06 95 GLU A CA 1
ATOM 740 C C . GLU A 1 95 ? -4.673 2.819 -8.340 1.00 85.06 95 GLU A C 1
ATOM 742 O O 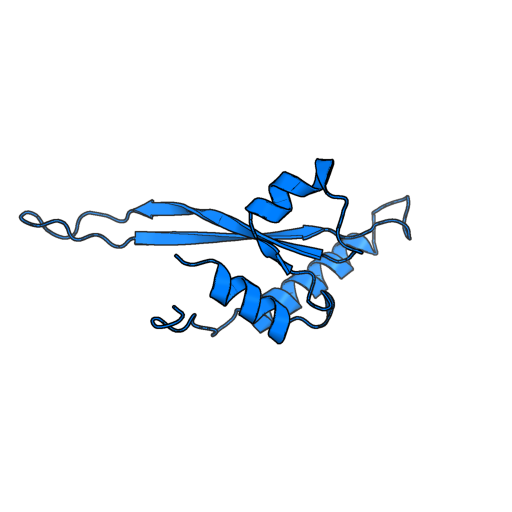. GLU A 1 95 ? -5.384 1.902 -7.928 1.00 85.06 95 GLU A O 1
ATOM 747 N N . ILE A 1 96 ? -3.857 3.494 -7.522 1.00 86.25 96 ILE A N 1
ATOM 748 C CA . ILE A 1 96 ? -3.765 3.215 -6.079 1.00 86.25 96 ILE A CA 1
ATOM 749 C C . ILE A 1 96 ? -5.117 3.452 -5.403 1.00 86.25 96 ILE A C 1
ATOM 751 O O . ILE A 1 96 ? -5.544 2.646 -4.574 1.00 86.25 96 ILE A O 1
ATOM 755 N N . TRP A 1 97 ? -5.813 4.531 -5.765 1.00 86.62 97 TRP A N 1
ATOM 756 C CA . TRP A 1 97 ? -7.154 4.788 -5.256 1.00 86.62 97 TRP A CA 1
ATOM 757 C C . TRP A 1 97 ? -8.136 3.709 -5.677 1.00 86.62 97 TRP A C 1
ATOM 759 O O . TRP A 1 97 ? -8.806 3.176 -4.810 1.00 86.62 97 TRP A O 1
ATOM 769 N N . LYS A 1 98 ? -8.193 3.306 -6.946 1.00 85.62 98 LYS A N 1
ATOM 770 C CA . LYS A 1 98 ? -9.071 2.205 -7.378 1.00 85.62 98 LYS A CA 1
ATOM 771 C C . LYS A 1 98 ? -8.773 0.897 -6.644 1.00 85.62 98 LYS A C 1
ATOM 773 O O . LYS A 1 98 ? -9.694 0.139 -6.357 1.00 85.62 98 LYS A O 1
ATOM 778 N N . ALA A 1 99 ? -7.508 0.629 -6.324 1.00 84.44 99 ALA A N 1
ATOM 779 C CA . ALA A 1 99 ? -7.120 -0.572 -5.594 1.00 84.44 99 ALA A CA 1
ATOM 780 C C . ALA A 1 99 ? -7.602 -0.576 -4.133 1.00 84.44 99 ALA A C 1
ATOM 782 O O . ALA A 1 99 ? -7.993 -1.636 -3.630 1.00 84.44 99 ALA A O 1
ATOM 783 N N . LEU A 1 100 ? -7.570 0.586 -3.470 1.00 83.75 100 LEU A N 1
ATOM 784 C CA . LEU A 1 100 ? -7.857 0.742 -2.038 1.00 83.75 100 LEU A CA 1
ATOM 785 C C . LEU A 1 100 ? -9.275 1.252 -1.732 1.00 83.75 100 LEU A C 1
ATOM 787 O O . LEU A 1 100 ? -9.780 1.029 -0.635 1.00 83.75 100 LEU A O 1
ATOM 791 N N . LEU A 1 101 ? -9.934 1.938 -2.664 1.00 83.12 101 LEU A N 1
ATOM 792 C CA . LEU A 1 101 ? -11.257 2.521 -2.458 1.00 83.12 101 LEU A CA 1
ATOM 793 C C . LEU A 1 101 ? -12.295 1.405 -2.300 1.00 83.12 101 LEU A C 1
ATOM 795 O O . LEU A 1 101 ? -12.447 0.552 -3.173 1.00 83.12 101 LEU A O 1
ATOM 799 N N . GLY A 1 102 ? -13.005 1.408 -1.170 1.00 78.94 102 GLY A N 1
ATOM 800 C CA . GLY A 1 102 ? -13.972 0.360 -0.832 1.00 78.94 102 GLY A CA 1
ATOM 801 C C . GLY A 1 102 ? -13.335 -0.997 -0.515 1.00 78.94 102 GLY A C 1
ATOM 802 O O . GLY A 1 102 ? -14.046 -1.994 -0.416 1.00 78.94 102 GLY A O 1
ATOM 803 N N . TRP A 1 103 ? -12.008 -1.058 -0.377 1.00 83.19 103 TRP A N 1
ATOM 804 C CA . TRP A 1 103 ? -11.323 -2.244 0.108 1.00 83.19 103 TRP A CA 1
ATOM 805 C C . TRP A 1 103 ? -11.198 -2.189 1.624 1.00 83.19 103 TRP A C 1
ATOM 807 O O . TRP A 1 103 ? -10.671 -1.226 2.177 1.00 83.19 103 TRP A O 1
ATOM 817 N N . GLU A 1 104 ? -11.640 -3.254 2.275 1.00 76.88 104 GLU A N 1
ATOM 818 C CA . GLU A 1 104 ? -11.453 -3.450 3.702 1.00 76.88 104 GLU A CA 1
ATOM 819 C C . GLU A 1 104 ? -10.408 -4.556 3.912 1.00 76.88 104 GLU A C 1
ATOM 821 O O . GLU A 1 104 ? -10.529 -5.634 3.312 1.00 76.88 104 GLU A O 1
ATOM 826 N N . PRO A 1 105 ? -9.348 -4.311 4.703 1.00 72.62 105 PRO A N 1
ATOM 827 C CA . PRO A 1 105 ? -8.443 -5.373 5.110 1.00 72.62 105 PRO A CA 1
ATOM 828 C C . PRO A 1 105 ? -9.224 -6.387 5.944 1.00 72.62 105 PRO A C 1
ATOM 830 O O . PRO A 1 105 ? -9.874 -6.010 6.914 1.00 72.62 105 PRO A O 1
ATOM 833 N N . ASP A 1 106 ? -9.147 -7.668 5.577 1.00 71.38 106 ASP A N 1
ATOM 834 C CA . ASP A 1 106 ? -9.803 -8.730 6.339 1.00 71.38 106 ASP A CA 1
ATOM 835 C C . ASP 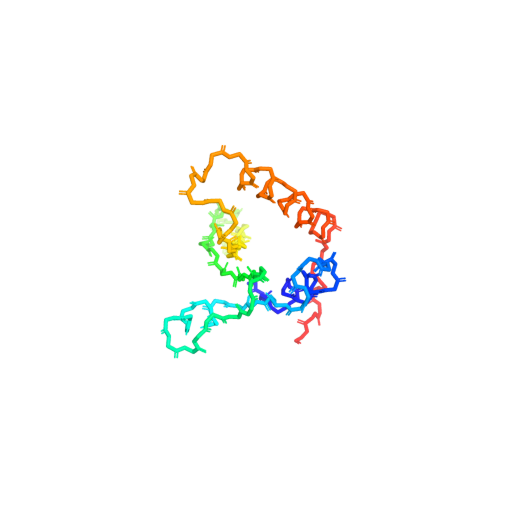A 1 106 ? -9.339 -8.663 7.810 1.00 71.38 106 ASP A C 1
ATOM 837 O O . ASP A 1 106 ? -8.130 -8.774 8.066 1.00 71.38 106 ASP A O 1
ATOM 841 N N . PRO A 1 107 ? -10.258 -8.477 8.779 1.00 58.09 107 PRO A N 1
ATOM 842 C CA . PRO A 1 107 ? -9.914 -8.404 10.195 1.00 58.09 107 PRO A CA 1
ATOM 843 C C . PRO A 1 107 ? -9.220 -9.677 10.711 1.00 58.09 107 PRO A C 1
ATOM 845 O O . PRO A 1 107 ? -8.575 -9.630 11.759 1.00 58.09 107 PRO A O 1
ATOM 848 N N . GLN A 1 108 ? -9.297 -10.794 9.976 1.00 52.09 108 GLN A N 1
ATOM 849 C CA . GLN A 1 108 ? -8.625 -12.058 10.289 1.00 52.09 108 GLN A CA 1
ATOM 850 C C . GLN A 1 108 ? -7.353 -12.328 9.472 1.00 52.09 108 GLN A C 1
ATOM 852 O O . GLN A 1 108 ? -6.806 -13.427 9.564 1.00 52.09 108 GLN A O 1
ATOM 857 N N . ALA A 1 109 ? -6.833 -11.374 8.689 1.00 49.28 109 ALA A N 1
ATOM 858 C CA . ALA A 1 109 ? -5.553 -11.557 8.002 1.00 49.28 109 ALA A CA 1
ATOM 859 C C . ALA A 1 109 ? -4.417 -11.704 9.042 1.00 49.28 109 ALA A C 1
ATOM 861 O O . ALA A 1 109 ? -3.902 -10.719 9.593 1.00 49.28 109 ALA A O 1
ATOM 862 N N . HIS A 1 110 ? -4.086 -12.956 9.374 1.00 39.69 110 HIS A N 1
ATOM 863 C CA . HIS A 1 110 ? -3.096 -13.337 10.379 1.00 39.69 110 HIS A CA 1
ATOM 864 C C . HIS A 1 110 ? -1.670 -13.097 9.897 1.00 39.69 110 HIS A C 1
ATOM 866 O O . HIS A 1 110 ? -1.307 -13.580 8.804 1.00 39.69 110 HIS A O 1
#

InterPro domains:
  IPR056912 Phage JBD30-like tail terminator protein-like [PF23840] (3-108)

Sequence (110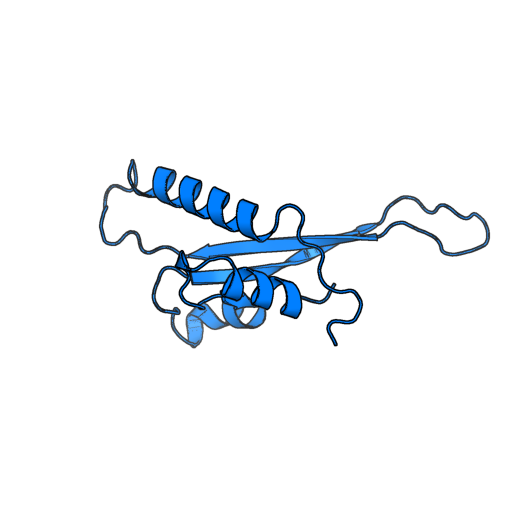 aa):
MKLTPIIAALRARCPLFENRVGGAAQFKAIPEAGKLRLPAAYVVPSEDVTGEQKSQTDYWQDLTEGFSVIVVLSNERDEKGQWASYDAVHDIRQEIWKALLGWEPDPQAH

Organism: Salmonella enterica (NCBI:txid28901)

pLDDT: mean 75.26, std 12.24, range [39.69, 87.88]

Radius of gyration: 17.28 Å; chains: 1; bounding box: 38×33×54 Å